Protein AF-A0A9D1DID8-F1 (afdb_monomer_lite)

Organism: NCBI:txid2840706

Secondary structure (DSSP, 8-state):
--------HHHHHHHHHHHHHHHHHHHHHHHHHHHHHHHHHHHHHHHH-STTPPPHHHHHHHIIIIIHHHHHHHHHHHHHHHHHHHHHHHHHHHHHHHHHHHHHHTS-------

Radius of gyration: 26.27 Å; chains: 1; bounding box: 70×29×74 Å

Sequence (114 aa):
MPQNQERPPEKREDFRRASEANRVFGIRLIASAFVLYLLWGVIQGYIEGGPEAPSLTLLIVSIVLLGGGAIAVAITAYRTWKKAKAAAQMTQEEIDQVEALRAQDQAPSDSDEA

Structure (mmCIF, N/CA/C/O backbone):
data_AF-A0A9D1DID8-F1
#
_entry.id   AF-A0A9D1DID8-F1
#
loop_
_atom_site.group_PDB
_atom_site.id
_atom_site.type_symbol
_atom_site.label_atom_id
_atom_site.label_alt_id
_atom_site.label_comp_id
_atom_site.label_asym_id
_atom_site.label_entity_id
_atom_site.label_seq_id
_atom_site.pdbx_PDB_ins_code
_atom_site.Cartn_x
_atom_site.Cartn_y
_atom_site.Cartn_z
_atom_site.occupancy
_atom_site.B_iso_or_equiv
_atom_site.auth_seq_id
_atom_site.auth_comp_id
_atom_site.auth_asym_id
_atom_site.auth_atom_id
_atom_site.pdbx_PDB_model_num
ATOM 1 N N . MET A 1 1 ? 15.749 24.051 -40.994 1.00 43.19 1 MET A N 1
ATOM 2 C CA . MET A 1 1 ? 14.615 23.115 -40.836 1.00 43.19 1 MET A CA 1
ATOM 3 C C . MET A 1 1 ? 15.111 21.963 -39.975 1.00 43.19 1 MET A C 1
ATOM 5 O O . MET A 1 1 ? 16.058 21.317 -40.410 1.00 43.19 1 MET A O 1
ATOM 9 N N . PRO A 1 2 ? 14.620 21.764 -38.740 1.00 42.91 2 PRO A N 1
ATOM 10 C CA . PRO A 1 2 ? 15.126 20.684 -37.904 1.00 42.91 2 PRO A CA 1
ATOM 11 C C . PRO A 1 2 ? 14.624 19.354 -38.470 1.00 42.91 2 PRO A C 1
ATOM 13 O O . PRO A 1 2 ? 13.430 19.197 -38.725 1.00 42.91 2 PRO A O 1
ATOM 16 N N . GLN A 1 3 ? 15.555 18.434 -38.730 1.00 47.81 3 GLN A N 1
ATOM 17 C CA . GLN A 1 3 ? 15.250 17.087 -39.196 1.00 47.81 3 GLN A CA 1
ATOM 18 C C . GLN A 1 3 ? 14.371 16.398 -38.156 1.00 47.81 3 GLN A C 1
ATOM 20 O O . GLN A 1 3 ? 14.769 16.195 -37.008 1.00 47.81 3 GLN A O 1
ATOM 25 N N . ASN A 1 4 ? 13.155 16.066 -38.574 1.00 52.72 4 ASN A N 1
ATOM 26 C CA . ASN A 1 4 ? 12.222 15.262 -37.814 1.00 52.72 4 ASN A CA 1
ATOM 27 C C . ASN A 1 4 ? 12.787 1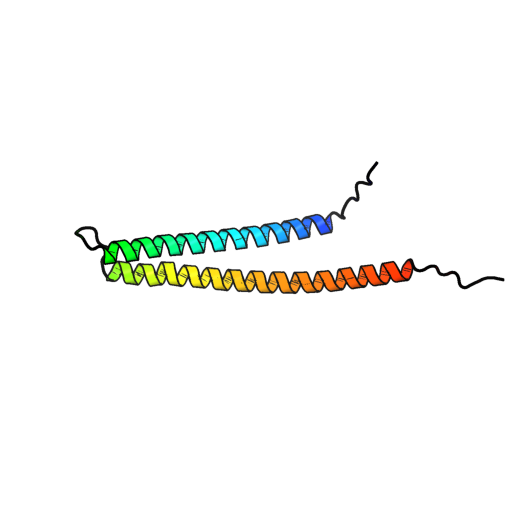3.835 -37.802 1.00 52.72 4 ASN A C 1
ATOM 29 O O . ASN A 1 4 ? 12.533 13.046 -38.706 1.00 52.72 4 ASN A O 1
ATOM 33 N N . GLN A 1 5 ? 13.660 13.550 -36.835 1.00 53.06 5 GLN A N 1
ATOM 34 C CA . GLN A 1 5 ? 14.273 12.243 -36.652 1.00 53.06 5 GLN A CA 1
ATOM 35 C C . GLN A 1 5 ? 13.170 11.283 -36.199 1.00 53.06 5 GLN A C 1
ATOM 37 O O . GLN A 1 5 ? 12.823 11.198 -35.016 1.00 53.06 5 GLN A O 1
ATOM 42 N N . GLU A 1 6 ? 12.542 10.624 -37.171 1.00 51.03 6 GLU A N 1
ATOM 43 C CA . GLU A 1 6 ? 11.543 9.590 -36.957 1.00 51.03 6 GLU A CA 1
ATOM 44 C C . GLU A 1 6 ? 12.192 8.455 -36.167 1.00 51.03 6 GLU A C 1
ATOM 46 O O . GLU A 1 6 ? 12.857 7.575 -36.705 1.00 51.03 6 GLU A O 1
ATOM 51 N N . ARG A 1 7 ? 12.053 8.511 -34.836 1.00 54.25 7 ARG A N 1
ATOM 52 C CA . ARG A 1 7 ? 12.443 7.399 -33.967 1.00 54.25 7 ARG A CA 1
ATOM 53 C C . ARG A 1 7 ? 11.745 6.135 -34.483 1.00 54.25 7 ARG A C 1
ATOM 55 O O . ARG A 1 7 ? 10.525 6.211 -34.687 1.00 54.25 7 ARG A O 1
ATOM 62 N N . PRO A 1 8 ? 12.474 5.016 -34.650 1.00 54.09 8 PRO A N 1
ATOM 63 C CA . PRO A 1 8 ? 11.924 3.787 -35.206 1.00 54.09 8 PRO A CA 1
ATOM 64 C C . PRO A 1 8 ? 10.672 3.362 -34.423 1.00 54.09 8 PRO A C 1
ATOM 66 O O . PRO A 1 8 ? 10.621 3.578 -33.204 1.00 54.09 8 PRO A O 1
ATOM 69 N N . PRO A 1 9 ? 9.651 2.801 -35.100 1.00 57.16 9 PRO A N 1
ATOM 70 C CA . PRO A 1 9 ? 8.347 2.501 -34.501 1.00 57.16 9 PRO A CA 1
ATOM 71 C C . PRO A 1 9 ? 8.468 1.617 -33.252 1.00 57.16 9 PRO A C 1
ATOM 73 O O . PRO A 1 9 ? 7.767 1.842 -32.270 1.00 57.16 9 PRO A O 1
ATOM 76 N N . GLU A 1 10 ? 9.447 0.716 -33.242 1.00 55.06 10 GLU A N 1
ATOM 77 C CA . GLU A 1 10 ? 9.757 -0.205 -32.147 1.00 55.06 10 GLU A CA 1
ATOM 78 C C . GLU A 1 10 ? 10.122 0.521 -30.839 1.00 55.06 10 GLU A C 1
ATOM 80 O O . GLU A 1 10 ? 9.499 0.297 -29.801 1.00 55.06 10 GLU A O 1
ATOM 85 N N . LYS A 1 11 ? 11.005 1.535 -30.899 1.00 53.53 11 LYS A N 1
ATOM 86 C CA . LYS A 1 11 ? 11.356 2.347 -29.717 1.00 53.53 11 LYS A CA 1
ATOM 87 C C . LYS A 1 11 ? 10.129 3.047 -29.126 1.00 53.53 11 LYS A C 1
ATOM 89 O O . LYS A 1 11 ? 10.044 3.200 -27.910 1.00 53.53 11 LYS A O 1
ATOM 94 N N . ARG A 1 12 ? 9.168 3.494 -29.947 1.00 57.62 12 ARG A N 1
ATOM 95 C CA . ARG A 1 12 ? 7.961 4.192 -29.455 1.00 57.62 12 ARG A CA 1
ATOM 96 C C . ARG A 1 12 ? 7.050 3.268 -28.649 1.00 57.62 12 ARG A C 1
ATOM 98 O O . ARG A 1 12 ? 6.454 3.729 -27.674 1.00 57.62 12 ARG A O 1
ATOM 105 N N . GLU A 1 13 ? 6.946 2.000 -29.031 1.00 57.62 13 GLU A N 1
ATOM 106 C CA . GLU A 1 13 ? 6.128 1.016 -28.321 1.00 57.62 13 GLU A CA 1
ATOM 107 C C . GLU A 1 13 ? 6.740 0.623 -26.976 1.00 57.62 13 GLU A C 1
ATOM 109 O O . GLU A 1 13 ? 6.017 0.564 -25.978 1.00 57.62 13 GLU A O 1
ATOM 114 N N . ASP A 1 14 ? 8.064 0.475 -26.908 1.00 57.62 14 ASP A N 1
ATOM 115 C CA . ASP A 1 14 ? 8.771 0.187 -25.657 1.00 57.62 14 ASP A CA 1
ATOM 116 C C . ASP A 1 14 ? 8.683 1.348 -24.664 1.00 57.62 14 ASP A C 1
ATOM 118 O O . ASP A 1 14 ? 8.389 1.136 -23.486 1.00 57.62 14 ASP A O 1
ATOM 122 N N . PHE A 1 15 ? 8.820 2.597 -25.130 1.00 55.12 15 PHE A N 1
ATOM 123 C CA . PHE A 1 15 ? 8.580 3.772 -24.283 1.00 55.12 15 PHE A CA 1
ATOM 124 C C . PHE A 1 15 ? 7.126 3.857 -23.811 1.00 55.12 15 PHE A C 1
ATOM 126 O O . PHE A 1 15 ? 6.879 4.277 -22.678 1.00 55.12 15 PHE A O 1
ATOM 133 N N . ARG A 1 16 ? 6.155 3.447 -24.639 1.00 59.72 16 ARG A N 1
ATOM 134 C CA . ARG A 1 16 ? 4.738 3.439 -24.252 1.00 59.72 16 ARG A CA 1
ATOM 135 C C . ARG A 1 16 ? 4.455 2.367 -23.201 1.00 59.72 16 ARG A C 1
ATOM 137 O O . ARG A 1 16 ? 3.831 2.677 -22.191 1.00 59.72 16 ARG A O 1
ATOM 144 N N . ARG A 1 17 ? 4.991 1.154 -23.370 1.00 58.91 17 ARG A N 1
ATOM 145 C CA . ARG A 1 17 ? 4.884 0.060 -22.388 1.00 58.91 17 ARG A CA 1
ATOM 146 C C . ARG A 1 17 ? 5.602 0.385 -21.079 1.00 58.91 17 ARG A C 1
ATOM 148 O O . ARG A 1 17 ? 5.046 0.161 -20.005 1.00 58.91 17 ARG A O 1
ATOM 155 N N . ALA A 1 18 ? 6.800 0.966 -21.146 1.00 56.62 18 ALA A N 1
ATOM 156 C CA . ALA A 1 18 ? 7.538 1.415 -19.969 1.00 56.62 18 ALA A CA 1
ATOM 157 C C . ALA A 1 18 ? 6.806 2.559 -19.246 1.00 56.62 18 ALA A C 1
ATOM 159 O O . ALA A 1 18 ? 6.712 2.548 -18.020 1.00 56.62 18 ALA A O 1
ATOM 160 N N . SER A 1 19 ? 6.230 3.511 -19.991 1.00 59.03 19 SER A N 1
ATOM 161 C CA . SER A 1 19 ? 5.409 4.596 -19.442 1.00 59.03 19 SER A CA 1
ATOM 162 C C . SER A 1 19 ? 4.155 4.063 -18.750 1.00 59.03 19 SER A C 1
ATOM 164 O O . SER A 1 19 ? 3.886 4.454 -17.616 1.00 59.03 19 SER A O 1
ATOM 166 N N . GLU A 1 20 ? 3.432 3.127 -19.369 1.00 61.44 20 GLU A N 1
ATOM 167 C CA . GLU A 1 20 ? 2.253 2.483 -18.780 1.00 61.44 20 GLU A CA 1
ATOM 168 C C . GLU A 1 20 ? 2.604 1.710 -17.503 1.00 61.44 20 GLU A C 1
ATOM 170 O O . GLU A 1 20 ? 1.940 1.887 -16.479 1.00 61.44 20 GLU A O 1
ATOM 175 N N . ALA A 1 21 ? 3.692 0.934 -17.509 1.00 59.41 21 ALA A N 1
ATOM 176 C CA . ALA A 1 21 ? 4.168 0.215 -16.328 1.00 59.41 21 ALA A CA 1
ATOM 177 C C . ALA A 1 21 ? 4.539 1.170 -15.179 1.00 59.41 21 ALA A C 1
ATOM 179 O O . ALA A 1 21 ? 4.180 0.927 -14.022 1.00 59.41 21 ALA A O 1
ATOM 180 N N . ASN A 1 22 ? 5.192 2.293 -15.493 1.00 65.56 22 ASN A N 1
ATOM 181 C CA . ASN A 1 22 ? 5.556 3.305 -14.503 1.00 65.56 22 ASN A CA 1
ATOM 182 C C . ASN A 1 22 ? 4.325 4.066 -13.977 1.00 65.56 22 ASN A C 1
ATOM 184 O O . ASN A 1 22 ? 4.255 4.406 -12.795 1.00 65.56 22 ASN A O 1
ATOM 188 N N . ARG A 1 23 ? 3.311 4.284 -14.826 1.00 70.56 23 ARG A N 1
ATOM 189 C CA . ARG A 1 23 ? 2.037 4.916 -14.451 1.00 70.56 23 ARG A CA 1
ATOM 190 C C . ARG A 1 23 ? 1.226 4.022 -13.518 1.00 70.56 23 ARG A C 1
ATOM 192 O O . ARG A 1 23 ? 0.735 4.495 -12.499 1.00 70.56 23 ARG A O 1
ATOM 199 N N . VAL A 1 24 ? 1.138 2.727 -13.820 1.00 70.12 24 VAL A N 1
ATOM 200 C CA . VAL A 1 24 ? 0.462 1.735 -12.968 1.00 70.12 24 VAL A CA 1
ATOM 201 C C . VAL A 1 24 ? 1.175 1.598 -11.621 1.00 70.12 24 VAL A C 1
ATOM 203 O O . VAL A 1 24 ? 0.512 1.526 -10.587 1.00 70.12 24 VAL A O 1
ATOM 206 N N . PHE A 1 25 ? 2.510 1.617 -11.610 1.00 71.50 25 PHE A N 1
ATOM 207 C CA . PHE A 1 25 ? 3.295 1.661 -10.375 1.00 71.50 25 PHE A CA 1
ATOM 208 C C . PHE A 1 25 ? 2.977 2.917 -9.547 1.00 71.50 25 PHE A C 1
ATOM 210 O O . PHE A 1 25 ? 2.638 2.795 -8.371 1.00 71.50 25 PHE A O 1
ATOM 217 N N . GLY A 1 26 ? 2.998 4.103 -10.165 1.00 76.25 26 GLY A N 1
ATOM 218 C CA . GLY A 1 26 ? 2.675 5.364 -9.493 1.00 76.25 26 GLY A CA 1
ATOM 219 C C . GLY A 1 26 ? 1.256 5.388 -8.917 1.00 76.25 26 GLY A C 1
ATOM 220 O O . GLY A 1 26 ? 1.071 5.736 -7.754 1.00 76.25 26 GLY A O 1
ATOM 221 N N . ILE A 1 27 ? 0.262 4.931 -9.685 1.00 82.88 27 ILE A N 1
ATOM 222 C CA . ILE A 1 27 ? -1.138 4.847 -9.235 1.00 82.88 27 ILE A CA 1
ATOM 223 C C . ILE A 1 27 ? -1.272 3.907 -8.032 1.00 82.88 27 ILE A C 1
ATOM 225 O O . ILE A 1 27 ? -1.919 4.261 -7.050 1.00 82.88 27 ILE A O 1
ATOM 229 N N . ARG A 1 28 ? -0.637 2.727 -8.065 1.00 79.31 28 ARG A N 1
ATOM 230 C CA . ARG A 1 28 ? -0.666 1.771 -6.942 1.00 79.31 28 ARG A CA 1
ATOM 231 C C . ARG A 1 28 ? -0.009 2.332 -5.682 1.00 79.31 28 ARG A C 1
ATOM 233 O O . ARG A 1 28 ? -0.475 2.056 -4.577 1.00 79.31 28 ARG A O 1
ATOM 240 N N . LEU A 1 29 ? 1.049 3.122 -5.840 1.00 82.38 29 LEU A N 1
ATOM 241 C CA . LEU A 1 29 ? 1.767 3.741 -4.729 1.00 82.38 29 LEU A CA 1
ATOM 242 C C . LEU A 1 29 ? 0.936 4.860 -4.084 1.00 82.38 29 LEU A C 1
ATOM 244 O O . LEU A 1 29 ? 0.783 4.879 -2.865 1.00 82.38 29 LEU A O 1
ATOM 248 N N . ILE A 1 30 ? 0.310 5.715 -4.899 1.00 86.56 30 ILE A N 1
ATOM 249 C CA . ILE A 1 30 ? -0.623 6.755 -4.435 1.00 86.56 30 ILE A CA 1
ATOM 250 C C . ILE A 1 30 ? -1.838 6.124 -3.746 1.00 86.56 30 ILE A C 1
ATOM 252 O O . ILE A 1 30 ? -2.216 6.551 -2.659 1.00 86.56 30 ILE A O 1
ATOM 256 N N . ALA A 1 31 ? -2.415 5.071 -4.330 1.00 84.38 31 ALA A N 1
ATOM 257 C CA . ALA A 1 31 ? -3.525 4.342 -3.722 1.00 84.38 31 ALA A CA 1
ATOM 258 C C . ALA A 1 31 ? -3.135 3.738 -2.363 1.00 84.38 31 ALA A C 1
ATOM 260 O O . ALA A 1 31 ? -3.894 3.843 -1.405 1.00 84.38 31 ALA A O 1
ATOM 261 N N . SER A 1 32 ? -1.930 3.169 -2.248 1.00 86.06 32 SER A N 1
ATOM 262 C CA . SER A 1 32 ? -1.428 2.627 -0.976 1.00 86.06 32 SER A CA 1
ATOM 263 C C . SER A 1 32 ? -1.253 3.722 0.078 1.00 86.06 32 SER A C 1
ATOM 265 O O . SER A 1 32 ? -1.644 3.539 1.228 1.00 86.06 32 SER A O 1
ATOM 267 N N . ALA A 1 33 ? -0.719 4.884 -0.310 1.00 86.94 33 ALA A N 1
ATOM 268 C CA . ALA A 1 33 ? -0.593 6.035 0.581 1.00 86.94 33 ALA A CA 1
ATOM 269 C C . ALA A 1 33 ? -1.963 6.557 1.046 1.00 86.94 33 ALA A C 1
ATOM 271 O O . ALA A 1 33 ? -2.145 6.848 2.225 1.00 86.94 33 ALA A O 1
ATOM 272 N N . PHE A 1 34 ? -2.947 6.611 0.145 1.00 90.81 34 PHE A N 1
ATOM 273 C CA . PHE A 1 34 ? -4.314 7.001 0.485 1.00 90.81 34 PHE A CA 1
ATOM 274 C C . PHE A 1 34 ? -4.977 6.010 1.454 1.00 90.81 34 PHE A C 1
ATOM 276 O O . PHE A 1 34 ? -5.620 6.416 2.417 1.00 90.81 34 PHE A O 1
ATOM 283 N N . VAL A 1 35 ? -4.765 4.707 1.261 1.00 90.06 35 VAL A N 1
ATOM 284 C CA . VAL A 1 35 ? -5.243 3.666 2.186 1.00 90.06 35 VAL A CA 1
ATOM 285 C C . VAL A 1 35 ? -4.627 3.824 3.580 1.00 90.06 35 VAL A C 1
ATOM 287 O O . VAL A 1 35 ? -5.337 3.713 4.577 1.00 90.06 35 VAL A O 1
ATOM 290 N N . LEU A 1 36 ? -3.331 4.136 3.669 1.00 90.44 36 LEU A N 1
ATOM 291 C CA . LEU A 1 36 ? -2.672 4.422 4.949 1.00 90.44 36 LEU A CA 1
ATOM 292 C C . LEU A 1 36 ? -3.216 5.692 5.610 1.00 90.44 36 LEU A C 1
ATOM 294 O O . LEU A 1 36 ? -3.362 5.729 6.829 1.00 90.44 36 LEU A O 1
ATOM 298 N N . TYR A 1 37 ? -3.558 6.709 4.819 1.00 91.12 37 TYR A N 1
ATOM 299 C CA . TYR A 1 37 ? -4.207 7.917 5.324 1.00 91.12 37 TYR A CA 1
ATOM 300 C C . TYR A 1 37 ? -5.590 7.616 5.924 1.00 91.12 37 TYR A C 1
ATOM 302 O O . TYR A 1 37 ? -5.897 8.076 7.021 1.00 91.12 37 TYR A O 1
ATOM 310 N N . LEU A 1 38 ? -6.398 6.780 5.264 1.00 91.50 38 LEU A N 1
ATOM 311 C CA . LEU A 1 38 ? -7.678 6.332 5.823 1.00 91.50 38 LEU A CA 1
ATOM 312 C C . LEU A 1 38 ? -7.485 5.527 7.112 1.00 91.50 38 LEU A C 1
ATOM 314 O O . LEU A 1 38 ? -8.208 5.743 8.082 1.00 91.50 38 LEU A O 1
ATOM 318 N N . LEU A 1 39 ? -6.486 4.640 7.149 1.00 91.19 39 LEU A N 1
ATOM 319 C CA . LEU A 1 39 ? -6.153 3.883 8.354 1.00 91.19 39 LEU A CA 1
ATOM 320 C C . LEU A 1 39 ? -5.761 4.809 9.514 1.00 91.19 39 LEU A C 1
ATOM 322 O O . LEU A 1 39 ? -6.191 4.590 10.645 1.00 91.19 39 LEU A O 1
ATOM 326 N N . TRP A 1 40 ? -4.996 5.865 9.235 1.00 90.50 40 TRP A N 1
ATOM 327 C CA . TRP A 1 40 ? -4.672 6.889 10.226 1.00 90.50 40 TRP A CA 1
ATOM 328 C C . TRP A 1 40 ? -5.930 7.566 10.783 1.00 90.50 40 TRP A C 1
ATOM 330 O O . TRP A 1 40 ? -6.037 7.741 11.994 1.00 90.50 40 TRP A O 1
ATOM 340 N N . GLY A 1 41 ? -6.910 7.872 9.926 1.00 89.38 41 GLY A N 1
ATOM 341 C CA . GLY A 1 41 ? -8.210 8.403 10.347 1.00 89.38 41 GLY A CA 1
ATOM 342 C C . GLY A 1 41 ? -8.974 7.462 11.287 1.00 89.38 41 GLY A C 1
ATOM 343 O O . GLY A 1 41 ? -9.512 7.911 12.294 1.00 89.38 41 GLY A O 1
ATOM 344 N N . VAL A 1 42 ? -8.960 6.151 11.020 1.00 87.75 42 VAL A N 1
ATOM 345 C CA . VAL A 1 42 ? -9.584 5.145 11.905 1.00 87.75 42 VAL A CA 1
ATOM 346 C C . VAL A 1 42 ? -8.890 5.091 13.270 1.00 87.75 42 VAL A C 1
ATOM 348 O O . VAL A 1 42 ? -9.559 5.007 14.298 1.00 87.75 42 VAL A O 1
ATOM 351 N N . ILE A 1 43 ? -7.557 5.170 13.294 1.00 88.50 43 ILE A N 1
ATOM 352 C CA . ILE A 1 43 ? -6.779 5.195 14.541 1.00 88.50 43 ILE A CA 1
ATOM 353 C C . ILE A 1 43 ? -7.097 6.460 15.347 1.00 88.50 43 ILE A C 1
ATOM 355 O O . ILE A 1 43 ? -7.327 6.366 16.549 1.00 88.50 43 ILE A O 1
ATOM 359 N N . GLN A 1 44 ? -7.150 7.626 14.698 1.00 89.38 44 GLN A N 1
ATOM 360 C CA . GLN A 1 44 ? -7.515 8.886 15.355 1.00 89.38 44 GLN A CA 1
ATOM 361 C C . GLN A 1 44 ? -8.933 8.830 15.930 1.00 89.38 44 GLN A C 1
ATOM 363 O O . GLN A 1 44 ? -9.105 9.119 17.107 1.00 89.38 44 GLN A O 1
ATOM 368 N N . GLY A 1 45 ? -9.916 8.348 15.163 1.00 87.50 45 GLY A N 1
ATOM 369 C CA . GLY A 1 45 ? -11.291 8.198 15.654 1.00 87.50 45 GLY A CA 1
ATOM 370 C C . GLY A 1 45 ? -11.419 7.222 16.832 1.00 87.50 45 GLY A C 1
ATOM 371 O O . GLY A 1 45 ? -12.278 7.395 17.692 1.00 87.50 45 GLY A O 1
ATOM 372 N N . TYR A 1 46 ? -10.545 6.213 16.917 1.00 87.75 46 TYR A N 1
ATOM 373 C CA . TYR A 1 46 ? -10.455 5.350 18.099 1.00 87.75 46 TYR A CA 1
ATOM 374 C C . TYR A 1 46 ? -9.850 6.075 19.312 1.00 87.75 46 TYR A C 1
ATOM 376 O O . TYR A 1 46 ? -10.328 5.891 20.430 1.00 87.75 46 TYR A O 1
ATOM 384 N N . ILE A 1 47 ? -8.806 6.886 19.103 1.00 87.50 47 ILE A N 1
ATOM 385 C CA . ILE A 1 47 ? -8.111 7.628 20.169 1.00 87.50 47 ILE A CA 1
ATOM 386 C C . ILE A 1 47 ? -8.979 8.755 20.733 1.00 87.50 47 ILE A C 1
ATOM 388 O O . ILE A 1 47 ? -9.007 8.934 21.949 1.00 87.50 47 ILE A O 1
ATOM 392 N N . GLU A 1 48 ? -9.667 9.509 19.872 1.00 88.06 48 GLU A N 1
ATOM 393 C CA . GLU A 1 48 ? -10.561 10.600 20.284 1.00 88.06 48 GLU A CA 1
ATOM 394 C C . GLU A 1 48 ? -11.675 10.089 21.200 1.00 88.06 48 GLU A C 1
ATOM 396 O O . GLU A 1 48 ? -12.068 10.777 22.143 1.00 88.06 48 GLU A O 1
ATOM 401 N N . GLY A 1 49 ? -12.111 8.845 20.982 1.00 79.12 49 GLY A N 1
ATOM 402 C CA . GLY A 1 49 ? -13.152 8.219 21.777 1.00 79.12 49 GLY A CA 1
ATOM 403 C C . GLY A 1 49 ? -14.511 8.896 21.580 1.00 79.12 49 GLY A C 1
ATOM 404 O O . GLY A 1 49 ? -14.643 10.009 21.080 1.00 79.12 49 GLY A O 1
ATOM 405 N N . GLY A 1 50 ? -15.576 8.193 21.948 1.00 83.00 50 GLY A N 1
ATOM 406 C CA . GLY A 1 50 ? -16.937 8.693 21.782 1.00 83.00 50 GLY A CA 1
ATOM 407 C C . GLY A 1 50 ? -17.931 7.580 21.473 1.00 83.00 50 GLY A C 1
ATOM 408 O O . GLY A 1 50 ? -17.535 6.433 21.267 1.00 83.00 50 GLY A O 1
ATOM 409 N N . PRO A 1 51 ? -19.233 7.900 21.433 1.00 77.94 51 PRO A N 1
ATOM 410 C CA . PRO A 1 51 ? -20.274 6.927 21.108 1.00 77.94 51 PRO A CA 1
ATOM 411 C C . PRO A 1 51 ? -20.150 6.372 19.680 1.00 77.94 51 PRO A C 1
ATOM 413 O O . PRO A 1 51 ? -20.631 5.274 19.416 1.00 77.94 51 PRO A O 1
ATOM 416 N N . GLU A 1 52 ? -19.477 7.098 18.783 1.00 77.50 52 GLU A N 1
ATOM 417 C CA . GLU A 1 52 ? -19.196 6.671 17.406 1.00 77.50 52 GLU A CA 1
ATOM 418 C C . GLU A 1 52 ? -17.779 6.102 17.218 1.00 77.50 52 GLU A C 1
ATOM 420 O O . GLU A 1 52 ? -17.382 5.790 16.094 1.00 77.50 52 GLU A O 1
ATOM 425 N N . ALA A 1 53 ? -16.999 5.954 18.296 1.00 83.25 53 ALA A N 1
ATOM 426 C CA . ALA A 1 53 ? -15.636 5.452 18.191 1.00 83.25 53 ALA A CA 1
ATOM 427 C C . ALA A 1 53 ? -15.621 4.011 17.642 1.00 83.25 53 ALA A C 1
ATOM 429 O O . ALA A 1 53 ? -16.421 3.170 18.073 1.00 83.25 53 ALA A O 1
ATOM 430 N N . PRO A 1 54 ? -14.698 3.687 16.717 1.00 80.69 54 PRO A N 1
ATOM 431 C CA . PRO A 1 54 ? -14.539 2.332 16.210 1.00 80.69 54 PRO A CA 1
ATOM 432 C C . PRO A 1 54 ? -14.326 1.337 17.354 1.00 80.69 54 PRO A C 1
ATOM 434 O O . PRO A 1 54 ? -13.607 1.615 18.311 1.00 80.69 54 PRO A O 1
ATOM 437 N N . SER A 1 55 ? -14.899 0.137 17.257 1.00 87.38 55 SER A N 1
ATOM 438 C CA . SER A 1 55 ? -14.593 -0.909 18.236 1.00 87.38 55 SER A CA 1
ATOM 439 C C . SER A 1 55 ? -13.131 -1.357 18.114 1.00 87.38 55 SER A C 1
ATOM 441 O O . SER A 1 55 ? -12.556 -1.344 17.022 1.00 87.38 55 SER A O 1
ATOM 443 N N . LEU A 1 56 ? -12.532 -1.822 19.218 1.00 86.62 56 LEU A N 1
ATOM 444 C CA . LEU A 1 56 ? -11.156 -2.343 19.219 1.00 86.62 56 LEU A CA 1
ATOM 445 C C . LEU A 1 56 ? -10.966 -3.448 18.164 1.00 86.62 56 LEU A C 1
ATOM 447 O O . LEU A 1 56 ? -9.943 -3.507 17.486 1.00 86.62 56 LEU A O 1
ATOM 451 N N . THR A 1 57 ? -11.973 -4.303 17.980 1.00 89.38 57 THR A N 1
ATOM 452 C CA . THR A 1 57 ? -11.965 -5.347 16.950 1.00 89.38 57 THR A CA 1
ATOM 453 C C . THR A 1 57 ? -11.913 -4.753 15.543 1.00 89.38 57 THR A C 1
ATOM 455 O O . THR A 1 57 ? -11.109 -5.206 14.730 1.00 89.38 57 THR A O 1
ATOM 458 N N . LEU A 1 58 ? -12.716 -3.723 15.251 1.00 87.62 58 LEU A N 1
ATOM 459 C CA . LEU A 1 58 ? -12.684 -3.036 13.956 1.00 87.62 58 LEU A CA 1
ATOM 460 C C . LEU A 1 58 ? -11.350 -2.324 13.720 1.00 87.62 58 LEU A C 1
ATOM 462 O O . LEU A 1 58 ? -10.838 -2.363 12.602 1.00 87.62 58 LEU A O 1
ATOM 466 N N . LEU A 1 59 ? -10.747 -1.740 14.757 1.00 89.62 59 LEU A N 1
ATOM 467 C CA . LEU A 1 59 ? -9.414 -1.143 14.674 1.00 89.62 59 LEU A CA 1
ATOM 468 C C . LEU A 1 59 ? -8.352 -2.189 14.301 1.00 89.62 59 LEU A C 1
ATOM 470 O O . LEU A 1 59 ? -7.580 -1.992 13.368 1.00 89.62 59 LEU A O 1
ATOM 474 N N . ILE A 1 60 ? -8.329 -3.334 14.985 1.00 90.62 60 ILE A N 1
ATOM 475 C CA . ILE A 1 60 ? -7.352 -4.396 14.699 1.00 90.62 60 ILE A CA 1
ATOM 476 C C . ILE A 1 60 ? -7.544 -4.940 13.278 1.00 90.62 60 ILE A C 1
ATOM 478 O O . ILE A 1 60 ? -6.578 -5.063 12.525 1.00 90.62 60 ILE A O 1
ATOM 482 N N . VAL A 1 61 ? -8.788 -5.225 12.881 1.00 92.25 61 VAL A N 1
ATOM 483 C CA . VAL A 1 61 ? -9.101 -5.743 11.540 1.00 92.25 61 VAL A CA 1
ATOM 484 C C . VAL A 1 61 ? -8.709 -4.739 10.454 1.00 92.25 61 VAL A C 1
ATOM 486 O O . VAL A 1 61 ? -8.119 -5.126 9.446 1.00 92.25 61 VAL A O 1
ATOM 489 N N . SER A 1 62 ? -8.981 -3.450 10.663 1.00 88.62 62 SER A N 1
ATOM 490 C CA . SER A 1 62 ? -8.607 -2.397 9.717 1.00 88.62 62 SER A CA 1
ATOM 491 C C . SER A 1 62 ? -7.090 -2.218 9.615 1.00 88.62 62 SER A C 1
ATOM 493 O O . SER A 1 62 ? -6.590 -2.109 8.499 1.00 88.62 62 SER A O 1
ATOM 495 N N . ILE A 1 63 ? -6.330 -2.300 10.713 1.00 91.31 63 ILE A N 1
ATOM 496 C CA . ILE A 1 63 ? -4.855 -2.296 10.668 1.00 91.31 63 ILE A CA 1
ATOM 497 C C . ILE A 1 63 ? -4.323 -3.483 9.858 1.00 91.31 63 ILE A C 1
ATOM 499 O O . ILE A 1 63 ? -3.462 -3.304 8.996 1.00 91.31 63 ILE A O 1
ATOM 503 N N . VAL A 1 64 ? -4.839 -4.690 10.096 1.00 93.56 64 VAL A N 1
ATOM 504 C CA . VAL A 1 64 ? -4.377 -5.895 9.391 1.00 93.56 64 VAL A CA 1
ATOM 505 C C . VAL A 1 64 ? -4.713 -5.824 7.901 1.00 93.56 64 VAL A C 1
ATOM 507 O O . VAL A 1 64 ? -3.845 -6.081 7.068 1.00 93.56 64 VAL A O 1
ATOM 510 N N . LEU A 1 65 ? -5.942 -5.443 7.546 1.00 91.56 65 LEU A N 1
ATOM 511 C CA . LEU A 1 65 ? -6.382 -5.392 6.150 1.00 91.56 65 LEU A CA 1
ATOM 512 C C . LEU A 1 65 ? -5.782 -4.207 5.388 1.00 91.56 65 LEU A C 1
ATOM 514 O O . LEU A 1 65 ? -5.189 -4.400 4.328 1.00 91.56 65 LEU A O 1
ATOM 518 N N . LEU A 1 66 ? -5.919 -2.988 5.913 1.00 90.50 66 LEU A N 1
ATOM 519 C CA . LEU A 1 66 ? -5.463 -1.770 5.237 1.00 90.50 66 LEU A CA 1
ATOM 520 C C . LEU A 1 66 ? -3.945 -1.630 5.336 1.00 90.50 66 LEU A C 1
ATOM 522 O O . LEU A 1 66 ? -3.283 -1.397 4.327 1.00 90.50 66 LEU A O 1
ATOM 526 N N . GLY A 1 67 ? -3.380 -1.822 6.529 1.00 90.38 67 GLY A N 1
ATOM 527 C CA . GLY A 1 67 ? -1.937 -1.744 6.750 1.00 90.38 67 GLY A CA 1
ATOM 528 C C . GLY A 1 67 ? -1.200 -2.896 6.071 1.00 90.38 67 GLY A C 1
ATOM 529 O O . GLY A 1 67 ? -0.285 -2.664 5.281 1.00 90.38 67 GLY A O 1
ATOM 530 N N . GLY A 1 68 ? -1.638 -4.137 6.300 1.00 89.44 68 GLY A N 1
ATOM 531 C CA . GLY A 1 68 ? -1.049 -5.313 5.653 1.00 89.44 68 GLY A CA 1
ATOM 532 C C . GLY A 1 68 ? -1.191 -5.283 4.129 1.00 89.44 68 GLY A C 1
ATOM 533 O O . GLY A 1 68 ? -0.219 -5.537 3.412 1.00 89.44 68 GLY A O 1
ATOM 534 N N . GLY A 1 69 ? -2.365 -4.893 3.621 1.00 88.25 69 GLY A N 1
ATOM 535 C CA . GLY A 1 69 ? -2.616 -4.736 2.189 1.00 88.25 69 GLY A CA 1
ATOM 536 C C . GLY A 1 69 ? -1.735 -3.663 1.543 1.00 88.25 69 GLY A C 1
ATOM 537 O O . GLY A 1 69 ? -1.099 -3.928 0.521 1.00 88.25 69 GLY A O 1
ATOM 538 N N . ALA A 1 70 ? -1.625 -2.481 2.157 1.00 88.62 70 ALA A N 1
ATOM 539 C CA . ALA A 1 70 ? -0.773 -1.403 1.653 1.00 88.62 70 ALA A CA 1
ATOM 540 C C . ALA A 1 70 ? 0.709 -1.812 1.609 1.00 88.62 70 ALA A C 1
ATOM 542 O O . ALA A 1 70 ? 1.391 -1.549 0.617 1.00 88.62 70 ALA A O 1
ATOM 543 N N . ILE A 1 71 ? 1.202 -2.515 2.635 1.00 87.19 71 ILE A N 1
ATOM 544 C CA . ILE A 1 71 ? 2.582 -3.022 2.673 1.00 87.19 71 ILE A CA 1
ATOM 545 C C . ILE A 1 71 ? 2.818 -4.050 1.559 1.00 87.19 71 ILE A C 1
ATOM 547 O O . ILE A 1 71 ? 3.813 -3.961 0.837 1.00 87.19 71 ILE A O 1
ATOM 551 N N . ALA A 1 72 ? 1.900 -5.000 1.366 1.00 87.44 72 ALA A N 1
ATOM 552 C CA . ALA A 1 72 ? 2.017 -6.005 0.310 1.00 87.44 72 ALA A CA 1
ATOM 553 C C . ALA A 1 72 ? 2.056 -5.369 -1.093 1.00 87.44 72 ALA A C 1
ATOM 555 O O . ALA A 1 72 ? 2.872 -5.760 -1.940 1.00 87.44 72 ALA A O 1
ATOM 556 N N . VAL A 1 73 ? 1.224 -4.349 -1.334 1.00 85.50 73 VAL A N 1
ATOM 557 C CA . VAL A 1 73 ? 1.225 -3.588 -2.592 1.00 85.50 73 VAL A CA 1
ATOM 558 C C . VAL A 1 73 ? 2.527 -2.807 -2.753 1.00 85.50 73 VAL A C 1
ATOM 560 O O . VAL A 1 73 ? 3.136 -2.891 -3.819 1.00 85.50 73 VAL A O 1
ATOM 563 N N . ALA A 1 74 ? 3.007 -2.124 -1.711 1.00 80.69 74 ALA A N 1
ATOM 564 C CA . ALA A 1 74 ? 4.262 -1.374 -1.746 1.00 80.69 74 ALA A CA 1
ATOM 565 C C . ALA A 1 74 ? 5.473 -2.274 -2.048 1.00 80.69 74 ALA A C 1
ATOM 567 O O . ALA A 1 74 ? 6.301 -1.932 -2.893 1.00 80.69 74 ALA A O 1
ATOM 568 N N . ILE A 1 75 ? 5.551 -3.460 -1.434 1.00 86.44 75 ILE A N 1
ATOM 569 C CA . ILE A 1 75 ? 6.610 -4.445 -1.707 1.00 86.44 75 ILE A CA 1
ATOM 570 C C . ILE A 1 75 ? 6.538 -4.925 -3.158 1.00 86.44 75 ILE A C 1
ATOM 572 O O . ILE A 1 75 ? 7.556 -4.989 -3.851 1.00 86.44 75 ILE A O 1
ATOM 576 N N . THR A 1 76 ? 5.340 -5.262 -3.636 1.00 84.62 76 THR A N 1
ATOM 577 C CA . THR A 1 76 ? 5.147 -5.755 -5.007 1.00 84.62 76 THR A CA 1
ATOM 578 C C . THR A 1 76 ? 5.526 -4.687 -6.023 1.00 84.62 76 THR A C 1
ATOM 580 O O . THR A 1 76 ? 6.281 -4.955 -6.960 1.00 84.62 76 THR A O 1
ATOM 583 N N . ALA A 1 77 ? 5.077 -3.457 -5.782 1.00 79.06 77 ALA A N 1
ATOM 584 C CA . ALA A 1 77 ? 5.427 -2.288 -6.560 1.00 79.06 77 ALA A CA 1
ATOM 585 C C . ALA A 1 77 ? 6.959 -2.105 -6.578 1.00 79.06 77 ALA A C 1
ATOM 587 O O . ALA A 1 77 ? 7.562 -2.026 -7.652 1.00 79.06 77 ALA A O 1
ATOM 588 N N . TYR A 1 78 ? 7.616 -2.103 -5.415 1.00 79.69 78 TYR A N 1
ATOM 589 C CA . TYR A 1 78 ? 9.067 -1.933 -5.311 1.00 79.69 78 TYR A CA 1
ATOM 590 C C . TYR A 1 78 ? 9.837 -3.020 -6.075 1.00 79.69 78 TYR A C 1
ATOM 592 O O . TYR A 1 78 ? 10.793 -2.723 -6.794 1.00 79.69 78 TYR A O 1
ATOM 600 N N . ARG A 1 79 ? 9.392 -4.283 -6.000 1.00 83.19 79 ARG A N 1
ATOM 601 C CA . ARG A 1 79 ? 9.987 -5.387 -6.773 1.00 83.19 79 ARG A CA 1
ATOM 602 C C . ARG A 1 79 ? 9.822 -5.187 -8.277 1.00 83.19 79 ARG A C 1
ATOM 604 O O . ARG A 1 79 ? 10.774 -5.445 -9.012 1.00 83.19 79 ARG A O 1
ATOM 611 N N . THR A 1 80 ? 8.658 -4.727 -8.741 1.00 77.25 80 THR A N 1
ATOM 612 C CA . THR A 1 80 ? 8.446 -4.433 -10.168 1.00 77.25 80 THR A CA 1
ATOM 613 C C . THR A 1 80 ? 9.324 -3.286 -10.653 1.00 77.25 80 THR A C 1
ATOM 615 O O . THR A 1 80 ? 9.953 -3.416 -11.699 1.00 77.25 80 THR A O 1
ATOM 618 N N . TRP A 1 81 ? 9.467 -2.222 -9.858 1.00 72.00 81 TRP A N 1
ATOM 619 C CA . TRP A 1 81 ? 10.348 -1.106 -10.189 1.00 72.00 81 TRP A CA 1
ATOM 620 C C . TRP A 1 81 ? 11.821 -1.524 -10.217 1.00 72.00 81 TRP A C 1
ATOM 622 O O . TRP A 1 81 ? 12.531 -1.190 -11.159 1.00 72.00 81 TRP A O 1
ATOM 632 N N . LYS A 1 82 ? 12.280 -2.330 -9.249 1.00 77.12 82 LYS A N 1
ATOM 633 C CA . LYS A 1 82 ? 13.662 -2.837 -9.228 1.00 77.12 82 LYS A CA 1
ATOM 634 C C . LYS A 1 82 ? 13.981 -3.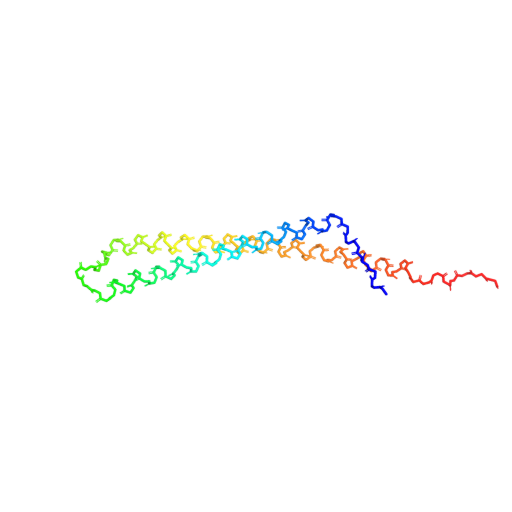687 -10.463 1.00 77.12 82 LYS A C 1
ATOM 636 O O . LYS A 1 82 ? 15.051 -3.531 -11.041 1.00 77.12 82 LYS A O 1
ATOM 641 N N . LYS A 1 83 ? 13.050 -4.549 -10.891 1.00 73.81 83 LYS A N 1
ATOM 642 C CA . LYS A 1 83 ? 13.191 -5.337 -12.129 1.00 73.81 83 LYS A CA 1
ATOM 643 C C . LYS A 1 83 ? 13.202 -4.450 -13.375 1.00 73.81 83 LYS A C 1
ATOM 645 O O . LYS A 1 83 ? 14.058 -4.634 -14.229 1.00 73.81 83 LYS A O 1
ATOM 650 N N . ALA A 1 84 ? 12.297 -3.474 -13.452 1.00 69.69 84 ALA A N 1
ATOM 651 C CA . ALA A 1 84 ? 12.243 -2.530 -14.566 1.00 69.69 84 ALA A CA 1
ATOM 652 C C . ALA A 1 84 ? 13.518 -1.678 -14.660 1.00 69.69 84 ALA A C 1
ATOM 654 O O . ALA A 1 84 ? 14.027 -1.447 -15.749 1.00 69.69 84 ALA A O 1
ATOM 655 N N . LYS A 1 85 ? 14.077 -1.262 -13.518 1.00 67.62 85 LYS A N 1
ATOM 656 C CA . LYS A 1 85 ? 15.321 -0.491 -13.461 1.00 67.62 85 LYS A CA 1
ATOM 657 C C . LYS A 1 85 ? 16.538 -1.321 -13.880 1.00 67.62 85 LYS A C 1
ATOM 659 O O . LYS A 1 85 ? 17.387 -0.808 -14.594 1.00 67.62 85 LYS A O 1
ATOM 664 N N . ALA A 1 86 ? 16.601 -2.592 -13.477 1.00 68.88 86 ALA A N 1
ATOM 665 C CA . ALA A 1 86 ? 17.649 -3.512 -13.921 1.00 68.88 86 ALA A CA 1
ATOM 666 C C . ALA A 1 86 ? 17.572 -3.784 -15.435 1.00 68.88 86 ALA A C 1
ATOM 668 O O . ALA A 1 86 ? 18.593 -3.757 -16.109 1.00 68.88 86 ALA A O 1
ATOM 669 N N . ALA A 1 87 ? 16.363 -3.968 -15.977 1.00 64.44 87 ALA A N 1
ATOM 670 C CA . ALA A 1 87 ? 16.164 -4.113 -17.418 1.00 64.44 87 ALA A CA 1
ATOM 671 C C . ALA A 1 87 ? 16.575 -2.842 -18.180 1.00 64.44 87 ALA A C 1
ATOM 673 O O . ALA A 1 87 ? 17.276 -2.933 -19.178 1.00 64.44 87 ALA A O 1
ATOM 674 N N . ALA A 1 88 ? 16.216 -1.661 -17.667 1.00 63.34 88 ALA A N 1
ATOM 675 C CA . ALA A 1 88 ? 16.578 -0.386 -18.282 1.00 63.34 88 ALA A CA 1
ATOM 676 C C . ALA A 1 88 ? 18.095 -0.129 -18.295 1.00 63.34 88 ALA A C 1
ATOM 678 O O . ALA A 1 88 ? 18.594 0.421 -19.269 1.00 63.34 88 ALA A O 1
ATOM 679 N N . GLN A 1 89 ? 18.827 -0.537 -17.251 1.00 62.56 89 GLN A N 1
ATOM 680 C CA . GLN A 1 89 ? 20.291 -0.421 -17.219 1.00 62.56 89 GLN A CA 1
ATOM 681 C C . GLN A 1 89 ? 20.959 -1.318 -18.265 1.00 62.56 89 GLN A C 1
ATOM 683 O O . GLN A 1 89 ? 21.859 -0.867 -18.960 1.00 62.56 89 GLN A O 1
ATOM 688 N N . MET A 1 90 ? 20.463 -2.545 -18.434 1.00 60.00 90 MET A N 1
ATOM 689 C CA . MET A 1 90 ? 20.994 -3.488 -19.419 1.00 60.00 90 MET A CA 1
ATOM 690 C C . MET A 1 90 ? 20.775 -2.995 -20.858 1.00 60.00 90 MET A C 1
ATOM 692 O O . MET A 1 90 ? 21.686 -3.040 -21.677 1.00 60.00 90 MET A O 1
ATOM 696 N N . THR A 1 91 ? 19.598 -2.431 -21.152 1.00 61.94 91 THR A N 1
ATOM 697 C CA . THR A 1 91 ? 19.324 -1.810 -22.459 1.00 61.94 91 THR A CA 1
ATOM 698 C C . THR A 1 91 ? 20.188 -0.571 -22.701 1.00 61.94 91 THR A C 1
ATOM 700 O O . THR A 1 91 ? 20.522 -0.267 -23.840 1.00 61.94 91 THR A O 1
ATOM 703 N N . GLN A 1 92 ? 20.552 0.162 -21.648 1.00 61.06 92 GLN A N 1
ATOM 704 C CA . GLN A 1 92 ? 21.370 1.365 -21.765 1.00 61.06 92 GLN A CA 1
ATOM 705 C C . GLN A 1 92 ? 22.840 1.031 -22.046 1.00 61.06 92 GLN A C 1
ATOM 707 O O . GLN A 1 92 ? 23.430 1.662 -22.911 1.00 61.06 92 GLN A O 1
ATOM 712 N N . GLU A 1 93 ? 23.391 -0.017 -21.426 1.00 65.25 93 GLU A N 1
ATOM 713 C CA . GLU A 1 93 ? 24.729 -0.535 -21.756 1.00 65.25 93 GLU A CA 1
ATOM 714 C C . GLU A 1 93 ? 24.812 -1.095 -23.183 1.00 65.25 93 GLU A C 1
ATOM 716 O O . GLU A 1 93 ? 25.840 -0.959 -23.844 1.00 65.25 93 GLU A O 1
ATOM 721 N N . GLU A 1 94 ?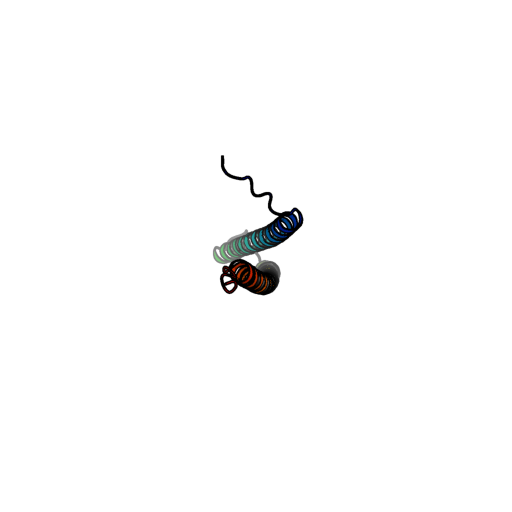 23.741 -1.718 -23.677 1.00 61.00 94 GLU A N 1
ATOM 722 C CA . GLU A 1 94 ? 23.675 -2.212 -25.056 1.00 61.00 94 GLU A CA 1
ATOM 723 C C . GLU A 1 94 ? 23.604 -1.052 -26.062 1.00 61.00 94 GLU A C 1
ATOM 725 O O . GLU A 1 94 ? 24.283 -1.071 -27.087 1.00 61.00 94 GLU A O 1
ATOM 730 N N . ILE A 1 95 ? 22.847 0.005 -25.741 1.00 66.50 95 ILE A N 1
ATOM 731 C CA . ILE A 1 95 ? 22.792 1.228 -26.553 1.00 66.50 95 ILE A CA 1
ATOM 732 C C . ILE A 1 95 ? 24.140 1.958 -26.537 1.00 66.50 95 ILE A C 1
ATOM 734 O O . ILE A 1 95 ? 24.600 2.343 -27.608 1.00 66.50 95 ILE A O 1
ATOM 738 N N . ASP A 1 96 ? 24.792 2.094 -25.380 1.00 69.50 96 ASP A N 1
ATOM 739 C CA . ASP A 1 96 ? 26.111 2.730 -25.266 1.00 69.50 96 ASP A CA 1
ATOM 740 C C . ASP A 1 96 ? 27.189 1.928 -26.014 1.00 69.50 96 ASP A C 1
ATOM 742 O O . ASP A 1 96 ? 28.054 2.517 -26.659 1.00 69.50 96 ASP A O 1
ATOM 746 N N . GLN A 1 97 ? 27.127 0.590 -26.005 1.00 71.50 97 GLN A N 1
ATOM 747 C CA . GLN A 1 97 ? 28.032 -0.248 -26.801 1.00 71.50 97 GLN A CA 1
ATOM 748 C C . GLN A 1 97 ? 27.787 -0.108 -28.303 1.00 71.50 97 GLN A C 1
ATOM 750 O O . GLN A 1 97 ? 28.742 0.023 -29.065 1.00 71.50 97 GLN A O 1
ATOM 755 N N . VAL A 1 98 ? 26.529 -0.101 -28.749 1.00 71.62 98 VAL A N 1
ATOM 756 C CA . VAL A 1 98 ? 26.198 0.112 -30.166 1.00 71.62 98 VAL A CA 1
ATOM 757 C C . VAL A 1 98 ? 26.582 1.525 -30.615 1.00 71.62 98 VAL A C 1
ATOM 759 O O . VAL A 1 98 ? 27.056 1.701 -31.735 1.00 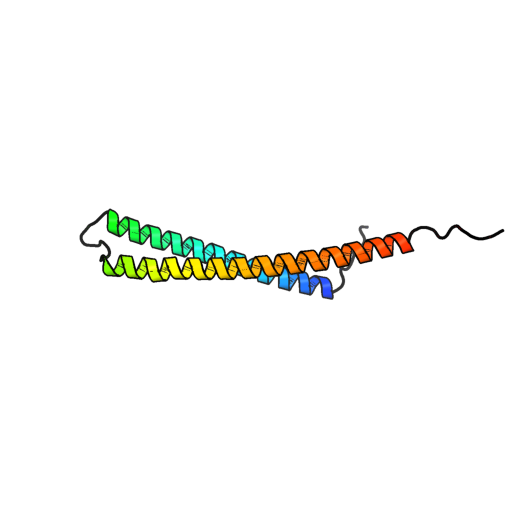71.62 98 VAL A O 1
ATOM 762 N N . GLU A 1 99 ? 26.424 2.532 -29.758 1.00 71.31 99 GLU A N 1
ATOM 763 C CA . GLU A 1 99 ? 26.835 3.911 -30.033 1.00 71.31 99 GLU A CA 1
ATOM 764 C C . GLU A 1 99 ? 28.364 4.057 -30.052 1.00 71.31 99 GLU A C 1
ATOM 766 O O . GLU A 1 99 ? 28.894 4.718 -30.943 1.00 71.31 99 GLU A O 1
ATOM 771 N N . ALA A 1 100 ? 29.087 3.352 -29.176 1.00 75.00 100 ALA A N 1
ATOM 772 C CA . ALA A 1 100 ? 30.546 3.267 -29.207 1.00 75.00 100 ALA A CA 1
ATOM 773 C C . ALA A 1 100 ? 31.071 2.542 -30.459 1.00 75.00 100 ALA A C 1
ATOM 775 O O . ALA A 1 100 ? 32.021 3.022 -31.078 1.00 75.00 100 ALA A O 1
ATOM 776 N N . LEU A 1 101 ? 30.440 1.438 -30.884 1.00 69.06 101 LEU A N 1
ATOM 777 C CA . LEU A 1 101 ? 30.774 0.767 -32.148 1.00 69.06 101 LEU A CA 1
ATOM 778 C C . LEU A 1 101 ? 30.488 1.673 -33.350 1.00 69.06 101 LEU A C 1
ATOM 780 O O . LEU A 1 101 ? 31.305 1.758 -34.258 1.00 69.06 101 LEU A O 1
ATOM 784 N N . ARG A 1 102 ? 29.363 2.394 -33.351 1.00 65.25 102 ARG A N 1
ATOM 785 C CA . ARG A 1 102 ? 29.008 3.329 -34.428 1.00 65.25 102 ARG A CA 1
ATOM 786 C C . ARG A 1 102 ? 29.954 4.529 -34.498 1.00 65.25 102 ARG A C 1
ATOM 788 O O . ARG A 1 102 ? 30.249 5.002 -35.589 1.00 65.25 102 ARG A O 1
ATOM 795 N N . ALA A 1 103 ? 30.430 5.013 -33.352 1.00 65.44 103 ALA A N 1
ATOM 796 C CA . ALA A 1 103 ? 31.447 6.056 -33.277 1.00 65.44 103 ALA A CA 1
ATOM 797 C C . ALA A 1 103 ? 32.827 5.552 -33.735 1.00 65.44 103 ALA A C 1
ATOM 799 O O . ALA A 1 103 ? 33.590 6.321 -34.314 1.00 65.44 103 ALA A O 1
ATOM 800 N N . GLN A 1 104 ? 33.134 4.268 -33.521 1.00 61.09 104 GLN A N 1
ATOM 801 C CA . GLN A 1 104 ? 34.345 3.625 -34.034 1.00 61.09 104 GLN A CA 1
ATOM 802 C C . GLN A 1 104 ? 34.281 3.408 -35.556 1.00 61.09 104 GLN A C 1
ATOM 804 O O . GLN A 1 104 ? 35.274 3.639 -36.233 1.00 61.09 104 GLN A O 1
ATOM 809 N N . ASP A 1 105 ? 33.110 3.064 -36.098 1.00 58.56 105 ASP A N 1
ATOM 810 C CA . ASP A 1 105 ? 32.862 2.909 -37.543 1.00 58.56 105 ASP A CA 1
ATOM 811 C C . ASP A 1 105 ? 32.824 4.266 -38.291 1.00 58.56 105 ASP A C 1
ATOM 813 O O . ASP A 1 105 ? 33.007 4.335 -39.503 1.00 58.56 105 ASP A O 1
ATOM 817 N N . GLN A 1 106 ? 32.606 5.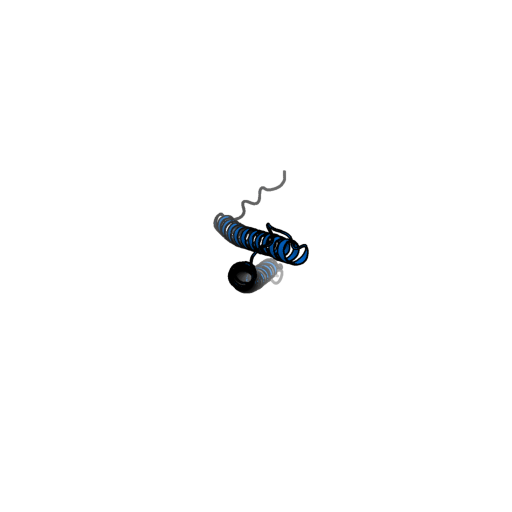371 -37.563 1.00 57.69 106 GLN A N 1
ATOM 818 C CA . GLN A 1 106 ? 32.706 6.750 -38.067 1.00 57.69 106 GLN A CA 1
ATOM 819 C C . GLN A 1 106 ? 34.071 7.412 -37.820 1.00 57.69 106 GLN A C 1
ATOM 821 O O . GLN A 1 106 ? 34.269 8.552 -38.251 1.00 57.69 106 GLN A O 1
ATOM 826 N N . ALA A 1 107 ? 35.017 6.743 -37.152 1.00 51.12 107 ALA A N 1
ATOM 827 C CA . ALA A 1 107 ? 36.393 7.223 -37.109 1.00 51.12 107 ALA A CA 1
ATOM 828 C C . ALA A 1 107 ? 36.994 7.081 -38.521 1.00 51.12 107 ALA A C 1
ATOM 830 O O . ALA A 1 107 ? 36.861 6.017 -39.127 1.00 51.12 107 ALA A O 1
ATOM 831 N N . PRO A 1 108 ? 37.606 8.136 -39.090 1.00 48.03 108 PRO A N 1
ATOM 832 C CA . PRO A 1 108 ? 38.013 8.119 -40.483 1.00 48.03 108 PRO A CA 1
ATOM 833 C C . PRO A 1 108 ? 39.086 7.048 -40.683 1.00 48.03 108 PRO A C 1
ATOM 835 O O . PRO A 1 108 ? 40.162 7.114 -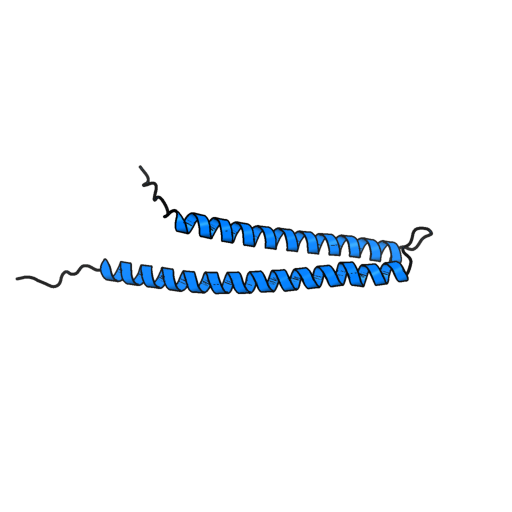40.087 1.00 48.03 108 PRO A O 1
ATOM 838 N N . SER A 1 109 ? 38.789 6.081 -41.549 1.00 48.50 109 SER A N 1
ATOM 839 C CA . SER A 1 109 ? 39.793 5.284 -42.246 1.00 48.50 109 SER A CA 1
ATOM 840 C C . SER A 1 109 ? 40.525 6.203 -43.226 1.00 48.50 109 SER A C 1
ATOM 842 O O . SER A 1 109 ? 40.298 6.128 -44.425 1.00 48.50 109 SER A O 1
ATOM 844 N N . ASP A 1 110 ? 41.368 7.094 -42.707 1.00 47.50 110 ASP A N 1
ATOM 845 C CA . ASP A 1 110 ? 42.427 7.755 -43.477 1.00 47.50 110 ASP A CA 1
ATOM 846 C C . ASP A 1 110 ? 43.766 7.130 -43.068 1.00 47.50 110 ASP A C 1
ATOM 848 O O . ASP A 1 110 ? 44.682 7.749 -42.529 1.00 47.50 110 ASP A O 1
ATOM 852 N N . SER A 1 111 ? 43.848 5.828 -43.306 1.00 60.44 111 SER A N 1
ATOM 853 C CA . SER A 1 111 ? 45.093 5.160 -43.642 1.00 60.44 111 SER A CA 1
ATOM 854 C C . SER A 1 111 ? 44.792 4.360 -44.897 1.00 60.44 111 SER A C 1
ATOM 856 O O . SER A 1 111 ? 44.197 3.292 -44.795 1.00 60.44 111 SER A O 1
ATOM 858 N N . ASP A 1 112 ? 45.052 4.971 -46.053 1.00 46.03 112 ASP A N 1
ATOM 859 C CA . ASP A 1 112 ? 45.738 4.376 -47.209 1.00 46.03 112 ASP A CA 1
ATOM 860 C C . ASP A 1 112 ? 45.401 5.169 -48.484 1.00 46.03 112 ASP A C 1
ATOM 862 O O . ASP A 1 112 ? 44.261 5.194 -48.934 1.00 46.03 112 ASP A O 1
ATOM 866 N N . GLU A 1 113 ? 46.393 5.855 -49.057 1.00 42.31 113 GLU A N 1
ATOM 867 C CA . GLU A 1 113 ? 47.002 5.476 -50.344 1.00 42.31 113 GLU A CA 1
ATOM 868 C C . GLU A 1 113 ? 47.904 6.605 -50.897 1.00 42.31 113 GLU A C 1
ATOM 870 O O . GLU A 1 113 ? 47.447 7.711 -51.169 1.00 42.31 113 GLU A O 1
ATOM 875 N N . ALA A 1 114 ? 49.177 6.225 -51.095 1.00 39.41 114 ALA A N 1
ATOM 876 C CA . ALA A 1 114 ? 50.135 6.664 -52.126 1.00 39.41 114 ALA A CA 1
ATOM 877 C C . ALA A 1 114 ? 50.697 8.103 -52.131 1.00 39.41 114 ALA A C 1
ATOM 879 O O . ALA A 1 114 ? 50.000 9.061 -52.527 1.00 39.41 114 ALA A O 1
#

Foldseek 3Di:
DDPPPPDPPVVVVVVVVLVVLVVVLVVLLVVLVVLVVVLVVLVVLQVVDDPPRDDPVRNVVSCCCSVVVSVVSNVVSVVSVVVSVVVVVVVVVVVVVVVVVVVVVPPDPPPDDD

pLDDT: mean 72.76, std 15.02, range [39.41, 93.56]